Protein AF-A0A848V1T5-F1 (afdb_monomer)

Secondary structure (DSSP, 8-state):
---HHHHTB-TT--BT-SHHHHHHHHHHHHHHHHTT--HHHHHHHHHHHHHHTT--HHHHHHHHHHHHHHHHHHHHH----S-----------------

Radius of gyration: 20.84 Å; Cα contacts (8 Å, |Δi|>4): 76; chains: 1; bounding box: 66×38×48 Å

pLDDT: mean 85.47, std 18.0, range [45.38, 98.25]

Solvent-accessible surface area (backbone atoms only — not comparable to full-atom values): 5960 Å² total; per-residue (Å²): 131,84,59,33,65,66,50,11,31,52,96,87,65,41,59,46,78,42,75,68,15,40,52,23,41,51,54,31,48,54,51,37,60,74,67,72,45,40,40,72,59,56,47,49,52,53,46,50,54,35,50,77,68,71,47,52,71,67,55,39,51,53,38,47,54,58,45,38,77,75,46,31,74,58,31,66,64,67,62,73,91,60,79,84,70,72,87,79,76,77,76,84,75,82,71,97,75,80,131

Foldseek 3Di:
DPPLQVQQADPVGAGVPDPRSVVSLVVVLVVCLVVLHALVVVLVVQLVVCVVVVHDPVRSVVRSVVSCVVRHVPRVPSPPPDDPDPPPPPPPDDDPDDD

Mean predicted aligned error: 9.98 Å

Sequence (99 aa):
MTNFMESAFDRDLYFGSHPRNLFFASRWLSHLLEEDYDWPMAAAEIATFLRANNCSADHTKAEVERARELLAPWLLLNRPTVPKEPPSHENKYDPEEAA

Structure (mmCIF, N/CA/C/O backbone):
data_AF-A0A848V1T5-F1
#
_entry.id   AF-A0A848V1T5-F1
#
loop_
_atom_site.group_PDB
_atom_site.id
_atom_site.type_symbol
_atom_site.label_atom_id
_atom_site.label_alt_id
_atom_site.label_comp_id
_atom_site.label_asym_id
_atom_site.label_entity_id
_atom_site.label_seq_id
_atom_site.pdbx_PDB_ins_code
_atom_site.Cartn_x
_atom_site.Cartn_y
_atom_site.Cartn_z
_atom_site.occupancy
_atom_site.B_iso_or_equiv
_atom_site.auth_seq_id
_atom_site.auth_comp_id
_atom_site.auth_asym_id
_atom_site.auth_atom_id
_atom_site.pdbx_PDB_model_num
ATOM 1 N N . MET A 1 1 ? -16.318 -4.346 -9.797 1.00 45.38 1 MET A N 1
ATOM 2 C CA . MET A 1 1 ? -15.897 -3.924 -8.445 1.00 45.38 1 MET A CA 1
ATOM 3 C C . MET A 1 1 ? -14.631 -3.110 -8.602 1.00 45.38 1 MET A C 1
ATOM 5 O O . MET A 1 1 ? -13.726 -3.575 -9.279 1.00 45.38 1 MET A O 1
ATOM 9 N N . THR A 1 2 ? -14.597 -1.883 -8.089 1.00 53.88 2 THR A N 1
ATOM 10 C CA . THR A 1 2 ? -13.386 -1.053 -8.129 1.00 53.88 2 THR A CA 1
ATOM 11 C C . THR A 1 2 ? -12.393 -1.628 -7.130 1.00 53.88 2 THR A C 1
ATOM 13 O O . THR A 1 2 ? -12.695 -1.647 -5.940 1.00 53.88 2 THR A O 1
ATOM 16 N N . ASN A 1 3 ? -11.244 -2.117 -7.596 1.00 86.69 3 ASN A N 1
ATOM 17 C CA . ASN A 1 3 ? -10.183 -2.553 -6.698 1.00 86.69 3 ASN A CA 1
ATOM 18 C C . ASN A 1 3 ? -9.539 -1.298 -6.081 1.00 86.69 3 ASN A C 1
ATOM 20 O O . ASN A 1 3 ? -8.760 -0.596 -6.735 1.00 86.69 3 ASN A O 1
ATOM 24 N N . PHE A 1 4 ? -9.960 -0.942 -4.861 1.00 92.88 4 PHE A N 1
ATOM 25 C CA . PHE A 1 4 ? -9.505 0.276 -4.180 1.00 92.88 4 PHE A CA 1
ATOM 26 C C . PHE A 1 4 ? -7.985 0.275 -3.984 1.00 92.88 4 PHE A C 1
ATOM 28 O O . PHE A 1 4 ? -7.369 1.330 -4.111 1.00 92.88 4 PHE A O 1
ATOM 35 N N . MET A 1 5 ? -7.395 -0.905 -3.761 1.00 95.25 5 MET A N 1
ATOM 36 C CA . MET A 1 5 ? -5.949 -1.096 -3.654 1.00 95.25 5 MET A CA 1
ATOM 37 C C . MET A 1 5 ? -5.239 -0.690 -4.946 1.00 95.25 5 MET A C 1
ATOM 39 O O . MET A 1 5 ? -4.375 0.176 -4.913 1.00 95.25 5 MET A O 1
ATOM 43 N N . GLU A 1 6 ? -5.653 -1.216 -6.101 1.00 95.81 6 GLU A N 1
ATOM 44 C CA . GLU A 1 6 ? -5.026 -0.871 -7.388 1.00 95.81 6 GLU A CA 1
ATOM 45 C C . GLU A 1 6 ? -5.166 0.623 -7.703 1.00 95.81 6 GLU A C 1
ATOM 47 O O . GLU A 1 6 ? -4.236 1.266 -8.180 1.00 95.81 6 GLU A O 1
ATOM 52 N N . SER A 1 7 ? -6.319 1.207 -7.367 1.00 96.69 7 SER A N 1
ATOM 53 C CA . SER A 1 7 ? -6.584 2.638 -7.572 1.00 96.69 7 SER A CA 1
ATOM 54 C C . SER A 1 7 ? -5.770 3.542 -6.632 1.00 96.69 7 SER A C 1
ATOM 56 O O . SER A 1 7 ? -5.682 4.754 -6.855 1.00 96.69 7 SER A O 1
ATOM 58 N N . ALA A 1 8 ? -5.162 2.980 -5.585 1.00 96.81 8 ALA A N 1
ATOM 59 C CA . ALA A 1 8 ? -4.226 3.679 -4.713 1.00 96.81 8 ALA A CA 1
ATOM 60 C C . ALA A 1 8 ? -2.823 3.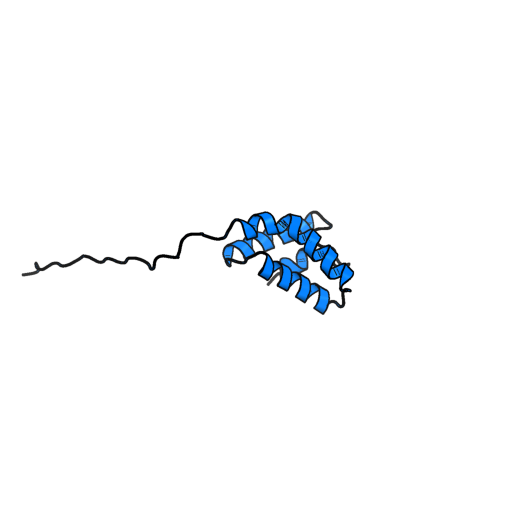827 -5.332 1.00 96.81 8 ALA A C 1
ATOM 62 O O . ALA A 1 8 ? -1.995 4.544 -4.771 1.00 96.81 8 ALA A O 1
ATOM 63 N N . PHE A 1 9 ? -2.568 3.222 -6.494 1.00 97.31 9 PHE A N 1
ATOM 64 C CA . PHE A 1 9 ? -1.343 3.408 -7.266 1.00 97.31 9 PHE A CA 1
ATOM 65 C C . PHE A 1 9 ? -1.570 4.344 -8.455 1.00 97.31 9 PHE A C 1
ATOM 67 O O . PHE A 1 9 ? -2.669 4.431 -9.014 1.00 97.31 9 PHE A O 1
ATOM 74 N N . ASP A 1 10 ? -0.532 5.076 -8.848 1.00 96.00 10 ASP A N 1
ATOM 75 C CA . ASP A 1 10 ? -0.518 5.751 -10.144 1.00 96.00 10 ASP A CA 1
ATOM 76 C C . ASP A 1 10 ? -0.129 4.795 -11.286 1.00 96.00 10 ASP A C 1
ATOM 78 O O . ASP A 1 10 ? -0.055 3.576 -11.126 1.00 96.00 10 ASP A O 1
ATOM 82 N N . ARG A 1 11 ? 0.083 5.357 -12.480 1.00 94.44 11 ARG A N 1
ATOM 83 C CA . ARG A 1 11 ? 0.432 4.582 -13.679 1.00 94.44 11 ARG A CA 1
ATOM 84 C C . ARG A 1 11 ? 1.812 3.936 -13.604 1.00 94.44 11 ARG A C 1
ATOM 86 O O . ARG A 1 11 ? 2.011 2.915 -14.252 1.00 94.44 11 ARG A O 1
ATOM 93 N N . ASP A 1 12 ? 2.717 4.527 -12.834 1.00 95.88 12 ASP A N 1
ATOM 94 C CA . ASP A 1 12 ? 4.084 4.046 -12.645 1.00 95.88 12 ASP A CA 1
ATOM 95 C C . ASP A 1 12 ? 4.203 3.203 -11.363 1.00 95.88 12 ASP A C 1
ATOM 97 O O . ASP A 1 12 ? 5.302 2.849 -10.934 1.00 95.88 12 ASP A O 1
ATOM 101 N N . LEU A 1 13 ? 3.057 2.833 -10.779 1.00 96.94 13 LEU A N 1
ATOM 102 C CA . LEU A 1 13 ? 2.936 1.985 -9.602 1.00 96.94 13 LEU A CA 1
ATOM 103 C C . LEU A 1 13 ? 3.582 2.596 -8.354 1.00 96.94 13 LEU A C 1
ATOM 105 O O . LEU A 1 13 ? 4.106 1.865 -7.511 1.00 96.94 13 LEU A O 1
ATOM 109 N N . TYR A 1 14 ? 3.502 3.921 -8.207 1.00 97.12 14 TYR A N 1
ATOM 110 C CA . TYR A 1 14 ? 3.794 4.600 -6.947 1.00 97.12 14 TYR A CA 1
ATOM 111 C C . TYR A 1 14 ? 2.538 4.704 -6.083 1.00 97.12 14 TYR A C 1
ATOM 113 O O . TYR A 1 14 ? 1.488 5.191 -6.517 1.00 97.12 14 TYR A O 1
ATOM 121 N N . PHE A 1 15 ? 2.646 4.255 -4.835 1.00 97.56 15 PHE A N 1
ATOM 122 C CA . PHE A 1 15 ? 1.543 4.255 -3.885 1.00 97.56 15 PHE A CA 1
ATOM 123 C C . PHE A 1 15 ? 1.263 5.665 -3.359 1.00 97.56 15 PHE A C 1
ATOM 125 O O . PHE A 1 15 ? 2.159 6.341 -2.851 1.00 97.56 15 PHE A O 1
ATOM 132 N N . GLY A 1 16 ? 0.005 6.105 -3.432 1.00 95.88 16 GLY A N 1
ATOM 133 C CA . GLY A 1 16 ? -0.435 7.353 -2.805 1.00 95.88 16 GLY A CA 1
ATOM 134 C C . GLY A 1 16 ? 0.234 8.621 -3.353 1.00 95.88 16 GLY A C 1
ATOM 135 O O . GLY A 1 16 ? 0.258 9.634 -2.658 1.00 95.88 16 GLY A O 1
ATOM 136 N N . SER A 1 17 ? 0.770 8.596 -4.578 1.00 95.31 17 SER A N 1
ATOM 137 C CA . SER A 1 17 ? 1.547 9.707 -5.155 1.00 95.31 17 SER A CA 1
ATOM 138 C C . SER A 1 17 ? 0.723 10.974 -5.436 1.00 95.31 17 SER A C 1
ATOM 140 O O . SER A 1 17 ? 1.269 12.079 -5.502 1.00 95.31 17 SER A O 1
ATOM 142 N N . HIS A 1 18 ? -0.604 10.850 -5.548 1.00 94.81 18 HIS A N 1
ATOM 143 C CA . HIS A 1 18 ? -1.521 11.973 -5.743 1.00 94.81 18 HIS A CA 1
ATOM 144 C C . HIS A 1 18 ? -2.693 11.969 -4.750 1.00 94.81 18 HIS A C 1
ATOM 146 O O . HIS A 1 18 ? -3.096 10.907 -4.272 1.00 94.81 18 HIS A O 1
ATOM 152 N N . PRO A 1 19 ? -3.351 13.127 -4.510 1.00 96.62 19 PRO A N 1
ATOM 153 C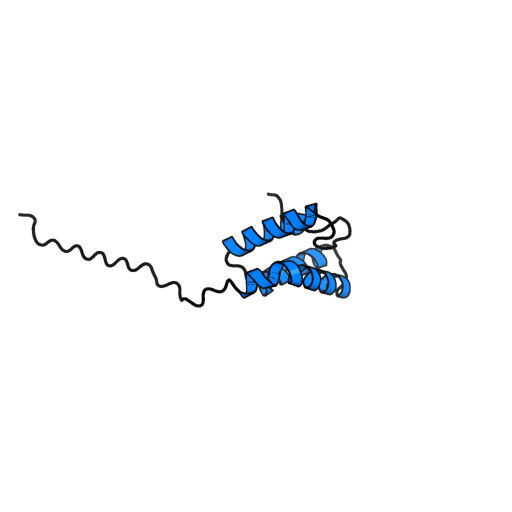 CA . PRO A 1 19 ? -4.512 13.212 -3.616 1.00 96.62 19 PRO A CA 1
ATOM 154 C C . PRO A 1 19 ? -5.632 12.217 -3.946 1.00 96.62 19 PRO A C 1
ATOM 156 O O . PRO A 1 19 ? -6.283 11.681 -3.054 1.00 96.62 19 PRO A O 1
ATOM 159 N N . ARG A 1 20 ? -5.831 11.921 -5.237 1.00 96.25 20 ARG A N 1
ATOM 160 C CA . ARG A 1 20 ? -6.787 10.901 -5.683 1.00 96.25 20 ARG A CA 1
ATOM 161 C C . ARG A 1 20 ? -6.379 9.495 -5.232 1.00 96.25 20 ARG A C 1
ATOM 163 O O . ARG A 1 20 ? -7.233 8.736 -4.792 1.00 96.25 20 ARG A O 1
ATOM 170 N N . ASN A 1 21 ? -5.100 9.153 -5.338 1.00 96.44 21 ASN A N 1
ATOM 171 C CA . ASN A 1 21 ? -4.587 7.859 -4.903 1.00 96.44 21 ASN A CA 1
ATOM 172 C C . ASN A 1 21 ? -4.675 7.714 -3.382 1.00 96.44 21 ASN A C 1
ATOM 174 O O . ASN A 1 21 ? -5.086 6.666 -2.901 1.00 96.44 21 ASN A O 1
ATOM 178 N N . LEU A 1 22 ? -4.404 8.786 -2.629 1.00 96.75 22 LEU A N 1
ATOM 179 C CA . LEU A 1 22 ? -4.597 8.812 -1.175 1.00 96.75 22 LEU A CA 1
ATOM 180 C C . LEU A 1 22 ? -6.065 8.606 -0.775 1.00 96.75 22 LEU A C 1
ATOM 182 O O . LEU A 1 22 ? -6.344 7.898 0.188 1.00 96.75 22 LEU A O 1
ATOM 186 N N . PHE A 1 23 ? -7.012 9.170 -1.531 1.00 96.69 23 PHE A N 1
ATOM 187 C CA . PHE A 1 23 ? -8.436 8.894 -1.331 1.00 96.69 23 PHE A CA 1
ATOM 188 C C . PHE A 1 23 ? -8.771 7.410 -1.545 1.00 96.69 23 PHE A C 1
ATOM 190 O O . PHE A 1 23 ? -9.519 6.823 -0.768 1.00 96.69 23 PHE A O 1
ATOM 197 N N . PHE A 1 24 ? -8.214 6.771 -2.573 1.00 97.25 24 PHE A N 1
ATOM 198 C CA . PHE A 1 24 ? -8.419 5.335 -2.766 1.00 97.25 24 PHE A CA 1
ATOM 199 C C . PHE A 1 24 ? -7.710 4.491 -1.703 1.00 97.25 24 PHE A C 1
ATOM 201 O O . PHE A 1 24 ? -8.292 3.515 -1.237 1.00 97.25 24 PHE A O 1
ATOM 208 N N . ALA A 1 25 ? -6.527 4.906 -1.245 1.00 97.06 25 ALA A N 1
ATOM 209 C CA . ALA A 1 25 ? -5.824 4.269 -0.136 1.00 97.06 25 ALA A CA 1
ATOM 210 C C . ALA A 1 25 ? -6.646 4.316 1.161 1.00 97.06 25 ALA A C 1
ATOM 212 O O . ALA A 1 25 ? -6.720 3.314 1.864 1.00 97.06 25 ALA A O 1
ATOM 213 N N . SER A 1 26 ? -7.318 5.434 1.462 1.00 96.88 26 SER A N 1
ATOM 214 C CA . SER A 1 26 ? -8.182 5.524 2.648 1.00 96.88 26 SER A CA 1
ATOM 215 C C . SER A 1 26 ? -9.449 4.678 2.514 1.00 96.88 26 SER A C 1
ATOM 217 O O . SER A 1 26 ? -9.859 4.032 3.474 1.00 96.88 26 SER A O 1
ATOM 219 N N . ARG A 1 27 ? -10.041 4.606 1.315 1.00 96.81 27 ARG A N 1
ATOM 220 C CA . ARG A 1 27 ? -11.161 3.694 1.024 1.00 96.81 27 ARG A CA 1
ATOM 221 C C . ARG A 1 27 ? -10.752 2.232 1.174 1.00 96.81 27 ARG A C 1
ATOM 223 O O . ARG A 1 27 ? -11.523 1.442 1.711 1.00 96.81 27 ARG A O 1
ATOM 230 N N . TRP A 1 28 ? -9.553 1.884 0.715 1.00 97.00 28 TRP A N 1
ATOM 231 C CA . TRP A 1 28 ? -9.003 0.550 0.900 1.00 97.00 28 TRP A CA 1
ATOM 232 C C . TRP A 1 28 ? -8.721 0.266 2.378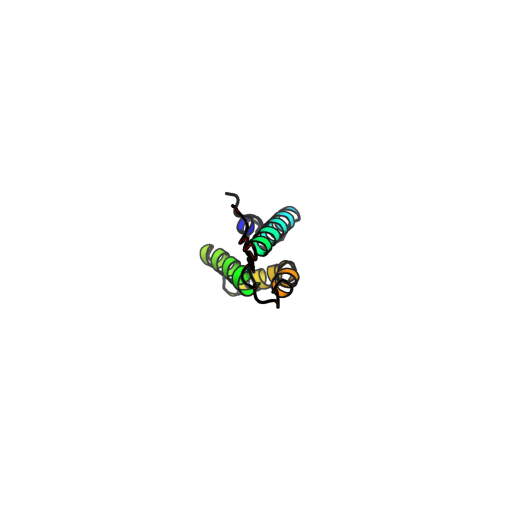 1.00 97.00 28 TRP A C 1
ATOM 234 O O . TRP A 1 28 ? -9.106 -0.790 2.857 1.00 97.00 28 TRP A O 1
ATOM 244 N N . LEU A 1 29 ? -8.176 1.226 3.132 1.00 96.31 29 LEU A N 1
ATOM 245 C CA . LEU A 1 29 ? -8.000 1.097 4.580 1.00 96.31 29 LEU A CA 1
ATOM 246 C C . LEU A 1 29 ? -9.317 0.793 5.302 1.00 96.31 29 LEU A C 1
ATOM 248 O O . LEU A 1 29 ? -9.347 -0.102 6.139 1.00 96.31 29 LEU A O 1
ATOM 252 N N . SER A 1 30 ? -10.402 1.506 4.984 1.00 95.19 30 SER A N 1
ATOM 253 C CA . SER A 1 30 ? -11.715 1.216 5.575 1.00 95.19 30 SER A CA 1
ATOM 254 C C . SER A 1 30 ? -12.148 -0.224 5.305 1.00 95.19 30 SER A C 1
ATOM 256 O O . SER A 1 30 ? -12.571 -0.902 6.232 1.00 95.19 30 SER A O 1
ATOM 258 N N . HIS A 1 31 ? -11.961 -0.707 4.075 1.00 94.12 31 HIS A N 1
ATOM 259 C CA . HIS A 1 31 ? -12.257 -2.095 3.730 1.00 94.12 31 HIS A CA 1
ATOM 260 C C . HIS A 1 31 ? -11.392 -3.091 4.519 1.00 94.12 31 HIS A C 1
ATOM 262 O O . HIS A 1 31 ? -11.918 -4.049 5.067 1.00 94.12 31 HIS A O 1
ATOM 268 N N . LEU A 1 32 ? -10.086 -2.837 4.649 1.00 94.38 32 LEU A N 1
ATOM 269 C CA . LEU A 1 32 ? -9.192 -3.679 5.450 1.00 94.38 32 LEU A CA 1
ATOM 270 C C . LEU A 1 32 ? -9.638 -3.747 6.921 1.00 94.38 32 LEU A C 1
ATOM 272 O O . LEU A 1 32 ? -9.600 -4.811 7.529 1.00 94.38 32 LEU A O 1
ATOM 276 N N . LEU A 1 33 ? -10.083 -2.626 7.493 1.00 93.12 33 LEU A N 1
ATOM 277 C CA . LEU A 1 33 ? -10.576 -2.581 8.871 1.00 93.12 33 LEU A CA 1
ATOM 278 C C . LEU A 1 33 ? -11.914 -3.316 9.044 1.00 93.12 33 LEU A C 1
ATOM 280 O O . LEU A 1 33 ? -12.118 -3.939 10.079 1.00 93.12 33 LEU A O 1
ATOM 284 N N . GLU A 1 34 ? -12.811 -3.245 8.057 1.00 92.50 34 GLU A N 1
ATOM 285 C CA . GLU A 1 34 ? -14.089 -3.978 8.051 1.00 92.50 34 GLU A CA 1
ATOM 286 C C . GLU A 1 34 ? -13.882 -5.499 7.968 1.00 92.50 34 GLU A C 1
ATOM 288 O O . GLU A 1 34 ? -14.631 -6.255 8.584 1.00 92.50 34 GLU A O 1
ATOM 293 N N . GLU A 1 35 ? -12.841 -5.937 7.257 1.00 90.94 35 GLU A N 1
ATOM 294 C CA . GLU A 1 35 ? -12.491 -7.350 7.061 1.00 90.94 35 GLU A CA 1
ATOM 295 C C . GLU A 1 35 ? -11.499 -7.893 8.114 1.00 90.94 35 GLU A C 1
ATOM 297 O O . GLU A 1 35 ? -10.944 -8.977 7.935 1.00 90.94 35 GLU A O 1
ATOM 302 N N . ASP A 1 36 ? -11.252 -7.163 9.211 1.00 89.50 36 ASP A N 1
ATOM 303 C CA . ASP A 1 36 ? -10.316 -7.550 10.284 1.00 89.50 36 ASP A CA 1
ATOM 304 C C . ASP A 1 36 ? -8.875 -7.852 9.776 1.00 89.50 36 ASP A C 1
ATOM 306 O O . ASP A 1 36 ? -8.154 -8.681 10.341 1.00 89.50 36 ASP A O 1
ATOM 310 N N . TYR A 1 37 ? -8.415 -7.178 8.714 1.00 92.19 37 TYR A N 1
ATOM 311 C CA . TYR A 1 37 ? -7.057 -7.357 8.185 1.00 92.19 37 TYR A CA 1
ATOM 312 C C . TYR A 1 37 ? -5.985 -6.775 9.112 1.00 92.19 37 TYR A C 1
ATOM 314 O O . TYR A 1 37 ? -6.137 -5.695 9.688 1.00 92.19 37 TYR A O 1
ATOM 322 N N . ASP A 1 38 ? -4.829 -7.442 9.156 1.00 93.69 38 ASP A N 1
ATOM 323 C CA . ASP A 1 38 ? -3.618 -6.901 9.764 1.00 93.69 38 ASP A CA 1
ATOM 324 C C . ASP A 1 38 ? -2.631 -6.344 8.722 1.00 93.69 38 ASP A C 1
ATOM 326 O O . ASP A 1 38 ? -2.754 -6.543 7.508 1.00 93.69 38 ASP A O 1
ATOM 330 N N . TRP A 1 39 ? -1.639 -5.584 9.200 1.00 95.44 39 TRP A N 1
ATOM 331 C CA . TRP A 1 39 ? -0.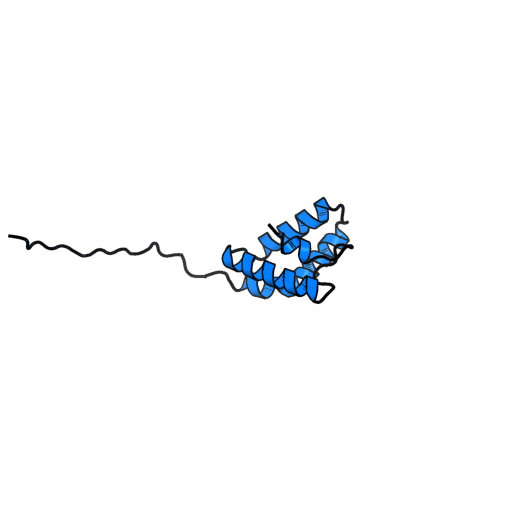627 -4.994 8.321 1.00 95.44 39 TRP A CA 1
ATOM 332 C C . TRP A 1 39 ? 0.140 -6.041 7.487 1.00 95.44 39 TRP A C 1
ATOM 334 O O . TRP A 1 39 ? 0.278 -5.825 6.283 1.00 95.44 39 TRP A O 1
ATOM 344 N N . PRO A 1 40 ? 0.637 -7.161 8.054 1.00 95.81 40 PRO A N 1
ATOM 345 C CA . PRO A 1 40 ? 1.271 -8.220 7.268 1.00 95.81 40 PRO A CA 1
ATOM 346 C C . PRO A 1 40 ? 0.432 -8.723 6.087 1.00 95.81 40 PRO A C 1
ATOM 348 O O . PRO A 1 40 ? 0.983 -8.895 4.997 1.00 95.81 40 PRO A O 1
ATOM 351 N N . MET A 1 41 ? -0.877 -8.919 6.272 1.00 94.94 41 MET 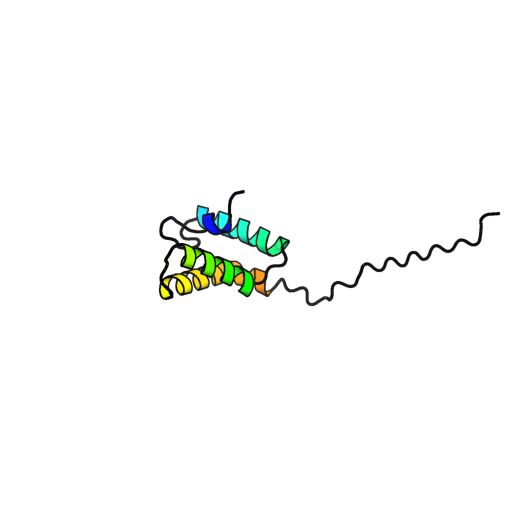A N 1
ATOM 352 C CA . MET A 1 41 ? -1.778 -9.330 5.191 1.00 94.94 41 MET A CA 1
ATOM 353 C C . MET A 1 41 ? -1.892 -8.254 4.106 1.00 94.94 41 MET A C 1
ATOM 355 O O . MET A 1 41 ? -1.670 -8.544 2.930 1.00 94.94 41 MET A O 1
ATOM 359 N N . ALA A 1 42 ? -2.137 -6.998 4.489 1.00 95.94 42 ALA A N 1
ATOM 360 C CA . ALA A 1 42 ? -2.224 -5.888 3.536 1.00 95.94 42 ALA A CA 1
ATOM 361 C C . ALA A 1 42 ? -0.906 -5.671 2.762 1.00 95.94 42 ALA A C 1
ATOM 363 O O . ALA A 1 42 ? -0.905 -5.460 1.547 1.00 95.94 42 ALA A O 1
ATOM 364 N N . ALA A 1 43 ? 0.237 -5.778 3.443 1.00 97.31 43 ALA A N 1
ATOM 365 C CA . ALA A 1 43 ? 1.557 -5.679 2.826 1.00 97.31 43 ALA A CA 1
ATOM 366 C C . ALA A 1 43 ? 1.808 -6.809 1.814 1.00 97.31 43 ALA A C 1
ATOM 368 O O . ALA A 1 43 ? 2.417 -6.581 0.764 1.00 97.31 43 ALA A O 1
ATOM 369 N N . ALA A 1 44 ? 1.328 -8.023 2.105 1.00 97.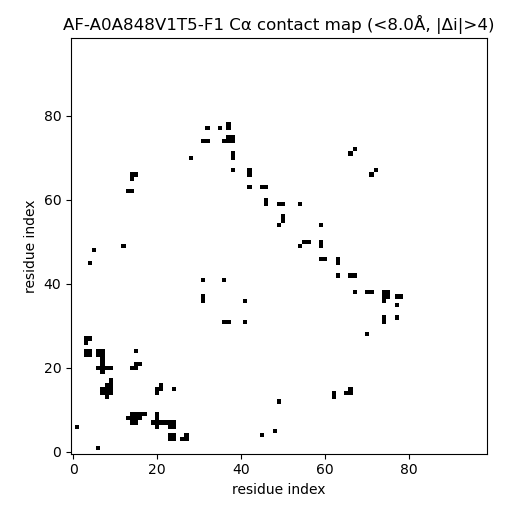19 44 ALA A N 1
ATOM 370 C CA . ALA A 1 44 ? 1.420 -9.153 1.189 1.00 97.19 44 ALA A CA 1
ATOM 371 C C . ALA A 1 44 ? 0.579 -8.936 -0.080 1.00 97.19 44 ALA A C 1
ATOM 373 O O . ALA A 1 44 ? 1.046 -9.275 -1.171 1.00 97.19 44 ALA A O 1
ATOM 374 N N . GLU A 1 45 ? -0.607 -8.332 0.031 1.00 97.00 45 GLU A N 1
ATOM 375 C CA . GLU A 1 45 ? -1.430 -7.982 -1.134 1.00 97.00 45 GLU A CA 1
ATOM 376 C C . GLU A 1 45 ? -0.737 -6.953 -2.034 1.00 97.00 45 GLU A C 1
ATOM 378 O O . GLU A 1 45 ? -0.625 -7.180 -3.240 1.00 97.00 45 GLU A O 1
ATOM 383 N N . ILE A 1 46 ? -0.172 -5.887 -1.453 1.00 97.62 46 ILE A N 1
ATOM 384 C CA . ILE A 1 46 ? 0.612 -4.886 -2.201 1.00 97.62 46 ILE A CA 1
ATOM 385 C C . ILE A 1 46 ? 1.783 -5.549 -2.923 1.00 97.62 46 ILE A C 1
ATOM 387 O O . ILE A 1 46 ? 1.979 -5.354 -4.124 1.00 97.62 46 ILE A O 1
ATOM 391 N N . ALA A 1 47 ? 2.565 -6.355 -2.203 1.00 97.88 47 ALA A N 1
ATOM 392 C CA . ALA A 1 47 ? 3.725 -7.018 -2.780 1.00 97.88 47 ALA A CA 1
ATOM 393 C C . ALA A 1 47 ? 3.328 -7.977 -3.912 1.00 97.88 47 ALA A C 1
ATOM 395 O O . ALA A 1 47 ? 4.036 -8.078 -4.913 1.00 97.88 47 ALA A O 1
ATOM 396 N N . THR A 1 48 ? 2.196 -8.668 -3.769 1.00 97.69 48 THR A N 1
ATOM 397 C CA . THR A 1 48 ? 1.657 -9.564 -4.798 1.00 97.69 48 THR A CA 1
ATOM 398 C C . THR A 1 48 ? 1.240 -8.782 -6.039 1.00 97.69 48 THR A C 1
ATOM 400 O O . THR A 1 48 ? 1.635 -9.151 -7.145 1.00 97.69 48 THR A O 1
ATOM 403 N N . PHE A 1 49 ? 0.526 -7.669 -5.862 1.00 97.19 49 PHE A N 1
ATOM 404 C CA . PHE A 1 49 ? 0.122 -6.785 -6.952 1.00 97.19 49 PHE A CA 1
ATOM 405 C C . PHE A 1 49 ? 1.324 -6.220 -7.721 1.00 97.19 49 PHE A C 1
ATOM 407 O O . PHE A 1 49 ? 1.374 -6.316 -8.948 1.00 97.19 49 PHE A O 1
ATOM 414 N N . LEU A 1 50 ? 2.335 -5.697 -7.025 1.00 97.44 50 LEU A N 1
ATOM 415 C CA . LEU A 1 50 ? 3.520 -5.118 -7.669 1.00 97.44 50 LEU A CA 1
ATOM 416 C C . LEU A 1 50 ? 4.344 -6.174 -8.416 1.00 97.44 50 LEU A C 1
ATOM 418 O O . LEU A 1 50 ? 4.777 -5.944 -9.546 1.00 97.44 50 LEU A O 1
ATOM 422 N N . ARG A 1 51 ? 4.500 -7.376 -7.847 1.00 96.75 51 ARG A N 1
ATOM 423 C CA . ARG A 1 51 ? 5.173 -8.492 -8.536 1.00 96.75 51 ARG A CA 1
ATOM 424 C C . ARG A 1 51 ? 4.408 -8.955 -9.773 1.00 96.75 51 ARG A C 1
ATOM 426 O O . ARG A 1 51 ? 5.038 -9.229 -10.790 1.00 96.75 51 ARG A O 1
ATOM 433 N N . ALA A 1 52 ? 3.076 -9.0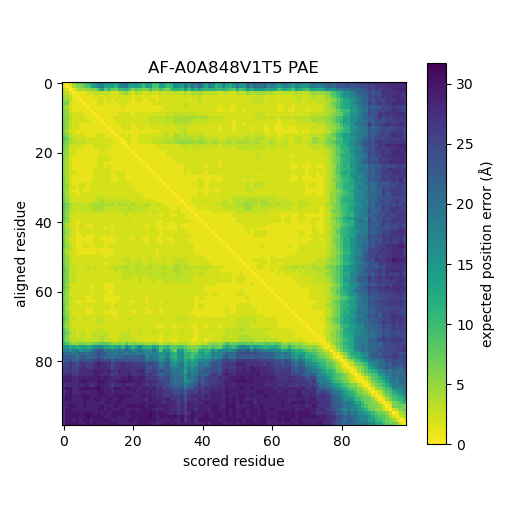10 -9.712 1.00 96.94 52 ALA A N 1
ATOM 434 C CA . ALA A 1 52 ? 2.242 -9.350 -10.867 1.00 96.94 52 ALA A CA 1
ATOM 435 C C . ALA A 1 52 ? 2.389 -8.333 -12.014 1.00 96.94 52 ALA A C 1
ATOM 437 O O . ALA A 1 52 ? 2.228 -8.691 -13.179 1.00 96.94 52 ALA A O 1
ATOM 438 N N . ASN A 1 53 ? 2.767 -7.094 -11.693 1.00 97.06 53 ASN A N 1
ATOM 439 C CA . ASN A 1 53 ? 3.066 -6.039 -12.658 1.00 97.06 53 ASN A CA 1
ATOM 440 C C . ASN A 1 53 ? 4.565 -5.926 -13.009 1.00 97.06 53 ASN A C 1
ATOM 442 O O . ASN A 1 53 ? 4.994 -4.925 -13.578 1.00 97.06 53 ASN A O 1
ATOM 446 N N . ASN A 1 54 ? 5.368 -6.959 -12.725 1.00 97.38 54 ASN A N 1
ATOM 447 C CA . ASN A 1 54 ? 6.803 -7.030 -13.033 1.00 97.38 54 ASN A CA 1
ATOM 448 C C . ASN A 1 54 ? 7.667 -5.942 -12.362 1.00 97.38 54 ASN A C 1
ATOM 450 O O . ASN A 1 54 ? 8.747 -5.616 -12.862 1.00 97.38 54 ASN A O 1
ATOM 454 N N . CYS A 1 55 ? 7.238 -5.390 -11.223 1.00 96.88 55 CYS A N 1
ATOM 455 C CA . CYS A 1 55 ? 8.085 -4.493 -10.440 1.00 96.88 55 CYS A CA 1
ATOM 456 C C . CYS A 1 55 ? 9.318 -5.224 -9.896 1.00 96.88 55 CYS A C 1
ATOM 458 O O . CYS A 1 55 ? 9.260 -6.395 -9.509 1.00 96.88 55 CYS A O 1
ATOM 460 N N . SER A 1 56 ? 10.438 -4.504 -9.794 1.00 97.81 56 SER A N 1
ATOM 461 C CA . SER A 1 56 ? 11.639 -5.026 -9.143 1.00 97.81 56 SER A CA 1
ATOM 462 C C . SER A 1 56 ? 11.409 -5.251 -7.644 1.00 97.81 56 SER A C 1
ATOM 464 O O . SER A 1 56 ? 10.500 -4.680 -7.032 1.00 97.81 56 SER A O 1
ATOM 466 N N . ALA A 1 57 ? 12.258 -6.077 -7.028 1.00 97.56 57 ALA A N 1
ATOM 467 C CA . ALA A 1 57 ? 12.215 -6.304 -5.585 1.00 97.56 57 ALA A CA 1
ATOM 468 C C . ALA A 1 57 ? 12.443 -5.004 -4.792 1.00 97.56 57 ALA A C 1
ATOM 470 O O . ALA A 1 57 ? 11.748 -4.764 -3.805 1.00 97.56 57 ALA A O 1
ATOM 471 N N . ASP A 1 58 ? 13.358 -4.150 -5.260 1.00 97.81 58 ASP A N 1
ATOM 472 C CA . ASP A 1 58 ? 13.662 -2.866 -4.625 1.00 97.81 58 ASP A CA 1
ATOM 473 C C . ASP A 1 58 ? 12.484 -1.893 -4.716 1.00 97.81 58 ASP A C 1
ATOM 475 O O . ASP A 1 58 ? 12.111 -1.296 -3.706 1.00 97.81 58 ASP A O 1
ATOM 479 N N . HIS A 1 59 ? 11.845 -1.795 -5.889 1.00 97.69 59 HIS A N 1
ATOM 480 C CA . HIS A 1 59 ? 10.636 -0.982 -6.068 1.00 97.69 59 HIS A CA 1
ATOM 481 C C . HIS A 1 59 ? 9.507 -1.486 -5.174 1.00 97.69 59 HIS A C 1
ATOM 483 O O . HIS A 1 59 ? 8.923 -0.728 -4.409 1.00 97.69 59 HIS A O 1
ATOM 489 N N . THR A 1 60 ? 9.267 -2.799 -5.183 1.00 98.25 60 THR A N 1
ATOM 490 C CA . THR A 1 60 ? 8.247 -3.429 -4.335 1.00 98.25 60 THR A CA 1
ATOM 491 C C . THR A 1 60 ? 8.464 -3.096 -2.861 1.00 98.25 60 THR A C 1
ATOM 493 O O . THR A 1 60 ? 7.523 -2.723 -2.164 1.00 98.25 60 THR A O 1
ATOM 496 N N . LYS A 1 61 ? 9.706 -3.202 -2.377 1.00 98.06 61 LYS A N 1
ATOM 497 C CA . LYS A 1 61 ? 10.046 -2.877 -0.990 1.00 98.06 61 LYS A CA 1
ATOM 498 C C . LYS A 1 61 ? 9.794 -1.399 -0.679 1.00 98.06 61 LYS A C 1
ATOM 500 O O . LYS A 1 61 ? 9.221 -1.104 0.365 1.00 98.06 61 LYS A O 1
ATOM 505 N N . ALA A 1 62 ? 10.200 -0.493 -1.567 1.00 97.88 62 ALA A N 1
ATOM 506 C CA . ALA A 1 62 ? 10.004 0.942 -1.384 1.00 97.88 62 ALA A CA 1
ATOM 507 C C . ALA A 1 62 ? 8.515 1.312 -1.284 1.00 97.88 62 ALA A C 1
ATOM 509 O O . ALA A 1 62 ? 8.123 2.054 -0.385 1.00 97.88 62 ALA A O 1
ATOM 510 N N . GLU A 1 63 ? 7.676 0.746 -2.152 1.00 98.00 63 GLU A N 1
ATOM 511 C CA . GLU A 1 63 ? 6.240 1.036 -2.153 1.00 98.00 63 GLU A CA 1
ATOM 512 C C . GLU A 1 63 ? 5.500 0.402 -0.972 1.00 98.00 63 GLU A C 1
ATOM 514 O O . GLU A 1 63 ? 4.602 1.027 -0.409 1.00 98.00 63 GLU A O 1
ATOM 519 N N . VAL A 1 64 ? 5.904 -0.796 -0.532 1.00 98.06 64 VAL A N 1
ATOM 520 C CA . VAL A 1 64 ? 5.369 -1.395 0.702 1.00 98.06 64 VAL A CA 1
ATOM 521 C C . VAL A 1 64 ? 5.697 -0.523 1.916 1.00 98.06 64 VAL A C 1
ATOM 523 O O . VAL A 1 64 ? 4.820 -0.307 2.751 1.00 98.06 64 VAL A O 1
ATOM 526 N N . GLU A 1 65 ? 6.913 0.020 2.019 1.00 97.25 65 GLU A N 1
ATOM 527 C CA . GLU A 1 65 ? 7.266 0.938 3.113 1.00 97.25 65 GLU A CA 1
ATOM 528 C C . GLU A 1 65 ? 6.503 2.268 3.021 1.00 97.25 65 GLU A C 1
ATOM 530 O O . GLU A 1 65 ? 6.009 2.756 4.035 1.00 97.25 65 GLU A O 1
ATOM 535 N N . ARG A 1 66 ? 6.287 2.817 1.819 1.00 96.62 66 ARG A N 1
ATOM 536 C CA . ARG A 1 66 ? 5.440 4.011 1.657 1.00 96.62 66 ARG A CA 1
ATOM 537 C C . ARG A 1 66 ? 3.998 3.753 2.100 1.00 96.62 66 ARG A C 1
ATOM 539 O O . ARG A 1 66 ? 3.403 4.569 2.800 1.00 96.62 66 ARG A O 1
ATOM 546 N N . ALA A 1 67 ? 3.430 2.609 1.724 1.00 97.25 67 ALA A N 1
ATOM 547 C CA . ALA A 1 67 ? 2.097 2.221 2.169 1.00 97.25 67 ALA A CA 1
ATOM 548 C C . ALA A 1 67 ? 2.040 1.979 3.685 1.00 97.25 67 ALA A C 1
ATOM 550 O O . ALA A 1 67 ? 1.035 2.300 4.324 1.00 97.25 67 ALA A O 1
ATOM 551 N N . ARG A 1 68 ? 3.125 1.465 4.278 1.00 96.88 68 ARG A N 1
ATOM 552 C CA . ARG A 1 68 ? 3.236 1.224 5.721 1.00 96.88 68 ARG A CA 1
ATOM 553 C C . ARG A 1 68 ? 2.988 2.488 6.525 1.00 96.88 68 ARG A C 1
ATOM 555 O O . ARG A 1 68 ? 2.229 2.436 7.487 1.00 96.88 68 ARG A O 1
ATOM 562 N N . GLU A 1 69 ? 3.596 3.603 6.135 1.00 95.00 69 GLU A N 1
ATOM 563 C CA . GLU A 1 69 ? 3.456 4.886 6.837 1.00 95.00 69 GLU A CA 1
ATOM 564 C C . GLU A 1 69 ? 1.996 5.355 6.914 1.00 95.00 69 GLU A C 1
ATOM 566 O O . GLU A 1 69 ? 1.589 5.971 7.898 1.00 95.00 69 GLU A O 1
ATOM 571 N N . LEU A 1 70 ? 1.195 5.021 5.900 1.00 94.50 70 LEU A N 1
ATOM 572 C CA . LEU A 1 70 ? -0.196 5.453 5.780 1.00 94.50 70 LEU A CA 1
ATOM 573 C C . LEU A 1 70 ? -1.186 4.470 6.418 1.00 94.50 70 LEU A C 1
ATOM 575 O O . LEU A 1 70 ? -2.188 4.892 6.996 1.00 94.50 70 LEU A O 1
ATOM 579 N N . LEU A 1 71 ? -0.924 3.167 6.304 1.00 95.81 71 LEU A N 1
ATOM 580 C CA . LEU A 1 71 ? -1.888 2.116 6.646 1.00 95.81 71 LEU A CA 1
ATOM 581 C C . LEU A 1 71 ? -1.568 1.413 7.967 1.00 95.81 71 LEU A C 1
ATOM 583 O O . LEU A 1 71 ? -2.467 1.164 8.772 1.00 95.81 71 LEU A O 1
ATOM 587 N N . ALA A 1 72 ? -0.295 1.096 8.215 1.00 93.81 72 ALA A N 1
ATOM 588 C CA . ALA A 1 72 ? 0.100 0.244 9.334 1.00 93.81 72 ALA A CA 1
ATOM 589 C C . ALA A 1 72 ? -0.290 0.789 10.720 1.00 93.81 72 ALA A C 1
ATOM 591 O O . ALA A 1 72 ? -0.680 -0.031 11.553 1.00 93.81 72 ALA A O 1
ATOM 592 N N . PRO A 1 73 ? -0.250 2.112 11.002 1.00 94.69 73 PRO A N 1
ATOM 593 C CA . PRO A 1 73 ? -0.686 2.632 12.298 1.00 94.69 73 PRO A CA 1
ATOM 594 C C . PRO A 1 73 ? -2.106 2.202 12.673 1.00 94.69 73 PRO A C 1
ATOM 596 O O . PRO A 1 73 ? -2.377 1.939 13.837 1.00 94.69 73 PRO A O 1
ATOM 599 N N . TRP A 1 74 ? -2.996 2.064 11.694 1.00 93.44 74 TRP A N 1
ATOM 600 C CA . TRP A 1 74 ? -4.386 1.677 11.919 1.00 93.44 74 TRP A CA 1
ATOM 601 C C . TRP A 1 74 ? -4.540 0.161 12.041 1.00 93.44 74 TRP A C 1
ATOM 603 O O . TRP A 1 74 ? -5.224 -0.324 12.935 1.00 93.44 74 TRP A O 1
ATOM 613 N N . LEU A 1 75 ? -3.844 -0.593 11.189 1.00 91.81 75 LEU A N 1
ATOM 614 C CA . LEU A 1 75 ? -3.962 -2.054 11.114 1.00 91.81 75 LEU A CA 1
ATOM 615 C C . LEU A 1 75 ? -3.200 -2.792 12.227 1.00 91.81 75 LEU A C 1
ATOM 617 O O . LEU A 1 75 ? -3.488 -3.948 12.519 1.00 91.81 75 LEU A O 1
ATOM 621 N N . LEU A 1 76 ? -2.218 -2.145 12.859 1.00 87.44 76 LEU A N 1
ATOM 622 C CA . LEU A 1 76 ? -1.500 -2.709 14.008 1.00 87.44 76 LEU A CA 1
ATOM 623 C C . LEU A 1 76 ? -2.230 -2.461 15.334 1.00 87.44 76 LEU A C 1
ATOM 625 O O . LEU A 1 76 ? -2.110 -3.271 16.252 1.00 87.44 76 LEU A O 1
ATOM 629 N N . LEU A 1 77 ? -2.972 -1.354 1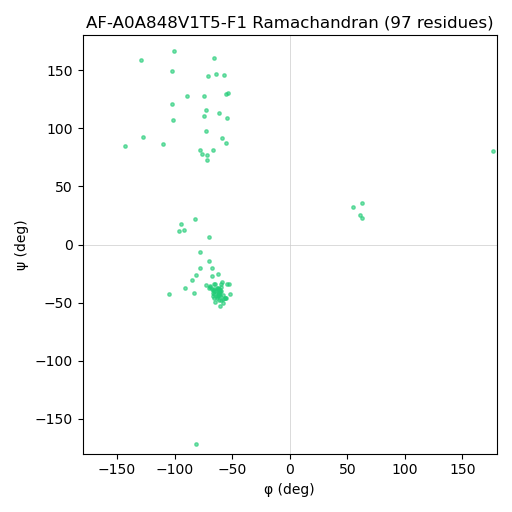5.437 1.00 71.56 77 LEU A N 1
ATOM 630 C CA . LEU A 1 77 ? -3.732 -0.996 16.637 1.00 71.56 77 LEU A CA 1
ATOM 631 C C . LEU A 1 77 ? -5.072 -1.732 16.723 1.00 71.56 77 LEU A C 1
ATOM 633 O O . LEU A 1 77 ? -5.561 -1.964 17.825 1.00 71.56 77 LEU A O 1
ATOM 637 N N . ASN A 1 78 ? -5.645 -2.137 15.587 1.00 60.03 78 ASN A N 1
ATOM 638 C CA . ASN A 1 78 ? -6.976 -2.736 15.533 1.00 60.03 78 ASN A CA 1
ATOM 639 C C . ASN A 1 78 ? -7.016 -4.239 15.861 1.00 60.03 78 ASN A C 1
ATOM 641 O O . ASN A 1 78 ? -7.962 -4.918 15.480 1.00 60.03 78 ASN A O 1
ATOM 645 N N . ARG A 1 79 ? -6.025 -4.787 16.580 1.00 56.75 79 ARG A N 1
ATOM 646 C CA . ARG A 1 79 ? -6.180 -6.120 17.181 1.00 56.75 79 ARG A CA 1
ATOM 647 C C . ARG A 1 79 ? -7.099 -5.999 18.397 1.00 56.75 79 ARG A C 1
ATOM 649 O O . ARG A 1 79 ? -6.647 -5.460 19.410 1.00 56.75 79 ARG A O 1
ATOM 656 N N . PRO A 1 80 ? -8.332 -6.538 18.378 1.00 51.94 80 PRO A N 1
ATOM 657 C CA . PRO A 1 80 ? -9.041 -6.753 19.623 1.00 51.94 80 PRO A CA 1
ATOM 658 C C . PRO A 1 80 ? -8.208 -7.736 20.455 1.00 51.94 80 PRO A C 1
ATOM 660 O O . PRO A 1 80 ? -8.055 -8.904 20.114 1.00 51.94 80 PRO A O 1
ATOM 663 N N . THR A 1 81 ? -7.654 -7.266 21.569 1.00 53.38 81 THR A N 1
ATOM 664 C CA . THR A 1 81 ? -7.060 -8.115 22.616 1.00 53.38 81 THR A CA 1
ATOM 665 C C . THR A 1 81 ? -8.120 -8.907 23.388 1.00 53.38 81 THR A C 1
ATOM 667 O O . THR A 1 81 ? -7.806 -9.572 24.372 1.00 53.38 81 THR A O 1
ATOM 670 N N . VAL A 1 82 ? -9.377 -8.851 22.949 1.00 54.41 82 VAL A N 1
ATOM 671 C CA . VAL A 1 82 ? -10.510 -9.520 23.573 1.00 54.41 82 VAL A CA 1
ATOM 672 C C . VAL A 1 82 ? -10.838 -10.764 22.742 1.00 54.41 82 VAL A C 1
ATOM 674 O O . VAL A 1 82 ? -11.133 -10.628 21.551 1.00 54.41 82 VAL A O 1
ATOM 677 N N . PRO A 1 83 ? -10.793 -11.978 23.324 1.00 49.12 83 PRO A N 1
ATOM 678 C CA . PRO A 1 83 ? -11.383 -13.150 22.693 1.00 49.12 83 PRO A CA 1
ATOM 679 C C . PRO A 1 83 ? -12.837 -12.813 22.361 1.00 49.12 83 PRO A C 1
ATOM 681 O O . PRO A 1 83 ? -13.544 -12.313 23.232 1.00 49.12 83 PRO A O 1
ATOM 684 N N . LYS A 1 84 ? -13.287 -13.058 21.124 1.00 58.06 84 LYS A N 1
ATOM 685 C CA . LYS A 1 84 ? -14.718 -13.018 20.790 1.00 58.06 84 LYS A CA 1
ATOM 686 C C . LYS A 1 84 ? -15.399 -14.061 21.690 1.00 58.06 84 LYS A C 1
ATOM 688 O O . LYS A 1 84 ? -15.398 -15.243 21.355 1.00 58.06 84 LYS A O 1
ATOM 693 N N . GLU A 1 85 ? -15.878 -13.658 22.871 1.00 55.25 85 GLU A N 1
ATOM 694 C CA . GLU A 1 85 ? -16.723 -14.516 23.697 1.00 55.25 85 GLU A CA 1
ATOM 695 C C . GLU A 1 85 ? -17.906 -14.927 22.817 1.00 55.25 85 GLU A C 1
ATOM 697 O O . GLU A 1 85 ? -18.488 -14.072 22.136 1.00 55.25 85 GLU A O 1
ATOM 702 N N . PRO A 1 86 ? -18.225 -16.230 22.739 1.00 58.19 86 PRO A N 1
ATOM 703 C CA . PRO A 1 86 ? -19.385 -16.664 21.985 1.00 58.19 86 PRO A CA 1
ATOM 704 C C . PRO A 1 86 ? -20.616 -15.946 22.549 1.00 58.19 86 PRO A C 1
ATOM 706 O O . PRO A 1 86 ? -20.656 -15.702 23.757 1.00 58.19 86 PRO A O 1
ATOM 709 N N . PRO A 1 87 ? -21.613 -15.607 21.713 1.00 51.38 87 PRO A N 1
ATOM 710 C CA . PRO A 1 87 ? -22.823 -14.959 22.191 1.00 51.38 87 PRO A CA 1
ATOM 711 C C . PRO A 1 87 ? -23.425 -15.819 23.301 1.00 51.38 87 PRO A C 1
ATOM 713 O O . PRO A 1 87 ? -23.933 -16.916 23.058 1.00 51.38 87 PRO A O 1
ATOM 716 N N . SER A 1 88 ? -23.328 -15.329 24.534 1.00 60.22 88 SER A N 1
ATOM 717 C CA . SER A 1 88 ? -23.947 -15.908 25.713 1.00 60.22 88 SER A CA 1
ATOM 718 C C . SER A 1 88 ? -25.445 -15.657 25.615 1.00 60.22 88 SER A C 1
ATOM 720 O O . SER A 1 88 ? -26.018 -14.793 26.272 1.00 60.22 88 SER A O 1
ATOM 722 N N . HIS A 1 89 ? -26.108 -16.445 24.771 1.00 56.25 89 HIS A N 1
ATOM 723 C CA . HIS A 1 89 ? -27.534 -16.678 24.900 1.00 56.25 89 HIS A CA 1
ATOM 724 C C . HIS A 1 89 ? -27.757 -17.577 26.124 1.00 56.25 89 HIS A C 1
ATOM 726 O O . HIS A 1 89 ? -28.101 -18.751 26.003 1.00 56.25 89 HIS A O 1
ATOM 732 N N . GLU A 1 90 ? -27.582 -17.016 27.324 1.00 52.75 90 GLU A N 1
ATOM 733 C CA . GLU A 1 90 ? -28.343 -17.478 28.482 1.00 52.75 90 GLU A CA 1
ATOM 734 C C . GLU A 1 90 ? -29.812 -17.117 28.228 1.00 52.75 90 GLU A C 1
ATOM 736 O O . GLU A 1 90 ? -30.325 -16.114 28.719 1.00 52.75 90 GLU A O 1
ATOM 741 N N . ASN A 1 91 ? -30.514 -17.936 27.445 1.00 52.66 91 ASN A N 1
ATOM 742 C CA . ASN A 1 91 ? -31.969 -17.955 27.502 1.00 52.66 91 ASN A CA 1
ATOM 743 C C . ASN A 1 91 ? -32.362 -18.718 28.773 1.00 52.66 91 ASN A C 1
ATOM 745 O O . ASN A 1 91 ? -32.725 -19.891 28.736 1.00 52.66 91 ASN A O 1
ATOM 749 N N . LYS A 1 92 ? -32.254 -18.047 29.924 1.00 56.34 92 LYS A N 1
ATOM 750 C CA . LYS A 1 92 ? -32.996 -18.430 31.127 1.00 56.34 92 LYS A CA 1
ATOM 751 C C . LYS A 1 92 ? -34.427 -17.936 30.948 1.00 56.34 92 LYS A C 1
ATOM 753 O O . LYS A 1 92 ? -34.786 -16.864 31.421 1.00 56.34 92 LYS A O 1
ATOM 758 N N . TYR A 1 93 ? -35.220 -18.707 30.218 1.00 50.53 93 TYR A N 1
ATOM 759 C CA . TYR A 1 93 ? -36.668 -18.682 30.362 1.00 50.53 93 TYR A CA 1
ATOM 760 C C . TYR A 1 93 ? -37.114 -20.116 30.585 1.00 50.53 93 TYR A C 1
ATOM 762 O O . TYR A 1 93 ? -37.321 -20.879 29.645 1.00 50.53 93 TYR A O 1
ATOM 770 N N . ASP A 1 94 ? -37.192 -20.458 31.862 1.00 58.97 94 ASP A N 1
ATOM 771 C CA . ASP A 1 94 ? -37.920 -21.609 32.361 1.00 58.97 94 ASP A CA 1
ATOM 772 C C . ASP A 1 94 ? -39.238 -21.056 32.916 1.00 58.97 94 ASP A C 1
ATOM 774 O O . ASP A 1 94 ? -39.211 -20.343 33.924 1.00 58.97 94 ASP A O 1
ATOM 778 N N . PRO A 1 95 ? -40.380 -21.260 32.240 1.00 53.06 95 PRO A N 1
ATOM 779 C CA . PRO A 1 95 ? -41.669 -21.137 32.875 1.00 53.06 95 PRO A CA 1
ATOM 780 C C . PRO A 1 95 ? -42.280 -22.537 32.979 1.00 53.06 95 PRO A C 1
ATOM 782 O O . PRO A 1 95 ? -43.092 -22.948 32.148 1.00 53.06 95 PRO A O 1
ATOM 785 N N . GLU A 1 96 ? -41.944 -23.251 34.056 1.00 56.84 96 GLU A N 1
ATOM 786 C CA . GLU A 1 96 ? -42.990 -23.939 34.815 1.00 56.84 96 GLU A CA 1
ATOM 787 C C . GLU A 1 96 ? -44.026 -22.877 35.209 1.00 56.84 96 GLU A C 1
ATOM 789 O O . GLU A 1 96 ? -43.881 -22.225 36.231 1.00 56.84 96 GLU A O 1
ATOM 794 N N . GLU A 1 97 ? -45.003 -22.622 34.339 1.00 55.72 97 GLU A N 1
ATOM 795 C CA . GLU A 1 97 ? -46.345 -22.126 34.675 1.00 55.72 97 GLU A CA 1
ATOM 796 C C . GLU A 1 97 ? -47.125 -21.886 33.376 1.00 55.72 97 GLU A C 1
ATOM 798 O O . GLU A 1 97 ? -47.268 -20.772 32.872 1.00 55.72 97 GLU A O 1
ATOM 803 N N . ALA A 1 98 ? -47.660 -22.966 32.815 1.00 51.84 98 ALA A N 1
ATOM 804 C CA . ALA A 1 98 ? -48.812 -22.886 31.931 1.00 51.84 98 ALA A CA 1
ATOM 805 C C . ALA A 1 98 ? -49.712 -24.105 32.169 1.00 51.84 98 ALA A C 1
ATOM 807 O O . ALA A 1 98 ? -49.619 -25.091 31.447 1.00 51.84 98 ALA A O 1
ATOM 808 N N . ALA A 1 99 ? -50.568 -23.939 33.186 1.00 50.25 99 ALA A N 1
ATOM 809 C CA . ALA A 1 99 ? -51.881 -24.562 33.403 1.00 50.25 99 ALA A CA 1
A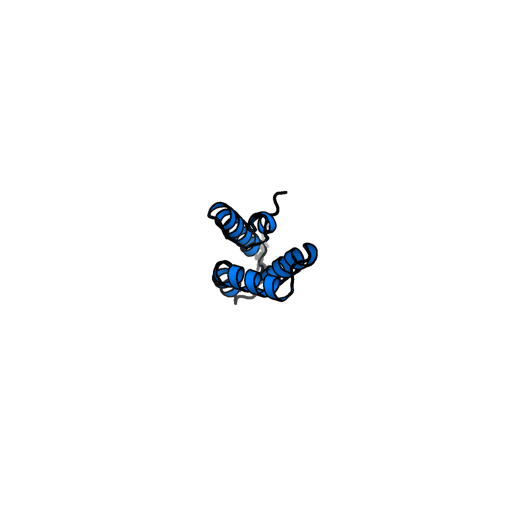TOM 810 C C . ALA A 1 99 ? -51.972 -26.087 33.594 1.00 50.25 99 ALA A C 1
ATOM 812 O O . ALA A 1 99 ? -51.786 -26.851 32.623 1.00 50.25 99 ALA A O 1
#